Protein AF-A0A3N4RT90-F1 (afdb_monomer)

Solvent-accessible surface area (backbone atoms only — not comparable to full-atom values): 6642 Å² total; per-residue (Å²): 135,82,80,71,82,76,52,71,65,59,58,54,52,51,55,50,53,54,52,56,52,52,51,54,52,37,53,57,36,42,51,50,15,50,51,30,36,51,46,15,53,44,47,58,71,76,40,67,85,79,46,62,69,71,58,42,52,53,49,22,50,50,30,35,52,50,12,52,50,38,37,53,51,31,51,57,49,50,55,53,52,53,53,28,58,77,65,77,46,79,81,76,84,71,63,62,62,57,52,52,51,50,54,54,50,50,53,50,50,54,52,53,50,56,55,57,69,67,74,111

Radius of gyration: 20.94 Å; Cα contacts (8 Å, |Δi|>4): 68; chains: 1; bounding box: 41×28×68 Å

Nearest PDB structures (foldseek):
  7ytj-assembly1_E  TM=8.258E-01  e=3.584E-02  Saccharomyces cerevisiae
  8buy-assembly1_B  TM=6.032E-01  e=8.118E+00  Homo sapiens
  3ok8-assembly1_B  TM=3.460E-01  e=4.883E+00  Mus musculus

pLDDT: mean 72.21, std 9.85, range [40.78, 91.88]

Mean predicted aligned error: 11.01 Å

Foldseek 3Di:
DDPPPPDVVNVVVVLVVVLVVLVVVLVVLLVQLVVLLVVLVCLLPVPPPVDPPVVSPVSSVLSNVLSVVSNVLSVVQSVQQVVCSVVVHDGDDDCSVVVNVVSVVVSVVVVVCVVVVVVD

Sequence (120 aa):
MAAEDEDPADREELDYRFTLANERTFLAWIRTALALLAGAVGLDQLTPDLAPVPVRVVLSVALAVGGAGLGVAAYHRWVRVERAMRAGGPLPATRTMLVLTVCVAVAAAVFSVLIVGRSR

Secondary structure (DSSP, 8-state):
-------HHHHHHHHHHHHHHHHHHHHHHHHHHHHHHHHHHHHHHH-TTSS-HHHHHHHHHHHHHHHHHHHHHHHHHHHHHHHHHHTTPPPPP-THHHHHHHHHHHHHHHHHHHHHHH--

InterPro domains:
  IPR003807 Domain of unknown function DUF202 [PF02656] (17-84)
  IPR052053 Inner Membrane YidH-like [PTHR34187] (15-116)

Structure (mmCIF, N/CA/C/O backbone):
data_AF-A0A3N4RT90-F1
#
_entry.id   AF-A0A3N4RT90-F1
#
loop_
_atom_site.group_PDB
_atom_site.id
_atom_site.type_symbol
_atom_site.label_atom_id
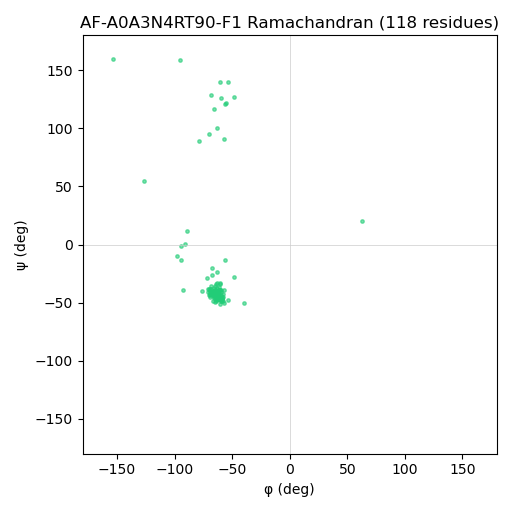_atom_site.label_alt_id
_atom_site.label_comp_id
_atom_site.label_asym_id
_atom_site.label_entity_id
_atom_site.label_seq_id
_atom_site.pdbx_PDB_ins_code
_atom_site.Cartn_x
_atom_site.Cartn_y
_atom_site.Cartn_z
_atom_site.occupancy
_atom_site.B_iso_or_equiv
_atom_site.auth_seq_id
_atom_site.auth_comp_id
_atom_site.auth_asym_id
_atom_site.auth_atom_id
_atom_site.pdbx_PDB_model_num
ATOM 1 N N . MET A 1 1 ? -17.989 -18.715 44.352 1.00 40.78 1 MET A N 1
ATOM 2 C CA . MET A 1 1 ? -17.432 -18.699 42.986 1.00 40.78 1 MET A CA 1
ATOM 3 C C . MET A 1 1 ? -17.347 -17.236 42.611 1.00 40.78 1 MET A C 1
ATOM 5 O O . MET A 1 1 ? -18.386 -16.627 42.405 1.00 40.78 1 MET A O 1
ATOM 9 N N . ALA A 1 2 ? -16.162 -16.656 42.795 1.00 46.66 2 ALA A N 1
ATOM 10 C CA . ALA A 1 2 ? -15.936 -15.217 42.776 1.00 46.66 2 ALA A CA 1
ATOM 11 C C . ALA A 1 2 ? -16.206 -14.665 41.373 1.00 46.66 2 ALA A C 1
ATOM 13 O O . ALA A 1 2 ?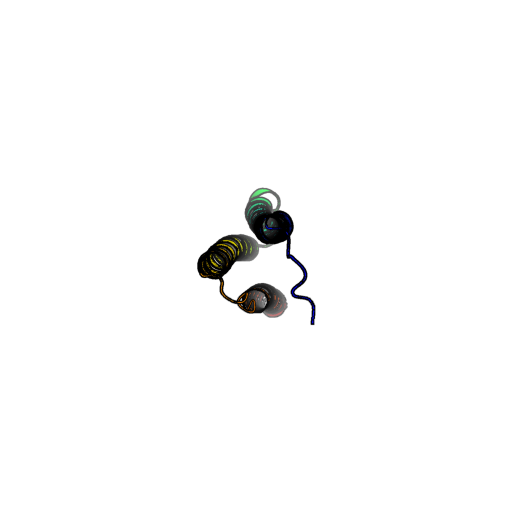 -15.532 -15.050 40.423 1.00 46.66 2 ALA A O 1
ATOM 14 N N . ALA A 1 3 ? -17.205 -13.793 41.253 1.00 56.12 3 ALA A N 1
ATOM 15 C CA . ALA A 1 3 ? -17.129 -12.730 40.270 1.00 56.12 3 ALA A CA 1
ATOM 16 C C . ALA A 1 3 ? -16.048 -11.794 40.817 1.00 56.12 3 ALA A C 1
ATOM 18 O O . ALA A 1 3 ? -16.310 -11.048 41.757 1.00 56.12 3 ALA A O 1
ATOM 19 N N . GLU A 1 4 ? -14.807 -11.973 40.364 1.00 57.81 4 GLU A N 1
ATOM 20 C CA . GLU A 1 4 ? -13.781 -10.952 40.550 1.00 57.81 4 GLU A CA 1
ATOM 21 C C . GLU A 1 4 ? -14.342 -9.661 39.952 1.00 57.81 4 GLU A C 1
ATOM 23 O O . GLU A 1 4 ? -14.782 -9.642 38.800 1.00 57.81 4 GLU A O 1
ATOM 28 N N . ASP A 1 5 ? -14.420 -8.626 40.785 1.00 56.72 5 ASP A N 1
ATOM 29 C CA . ASP A 1 5 ? -14.708 -7.260 40.379 1.00 56.72 5 ASP A CA 1
ATOM 30 C C . ASP A 1 5 ? -13.647 -6.847 39.346 1.00 56.72 5 ASP A C 1
ATOM 32 O O . ASP A 1 5 ? -12.571 -6.380 39.711 1.00 56.72 5 ASP A O 1
ATOM 36 N N . GLU A 1 6 ? -13.911 -7.067 38.053 1.00 58.31 6 GLU A N 1
ATOM 37 C CA . GLU A 1 6 ? -13.153 -6.423 36.980 1.00 58.31 6 GLU A CA 1
ATOM 38 C C . GLU A 1 6 ? -13.388 -4.915 37.111 1.00 58.31 6 GLU A C 1
ATOM 40 O O . GLU A 1 6 ? -14.450 -4.400 36.720 1.00 58.31 6 GLU A O 1
ATOM 45 N N . ASP A 1 7 ? -12.405 -4.228 37.701 1.00 64.44 7 ASP A N 1
ATOM 46 C CA . ASP A 1 7 ? -12.374 -2.779 37.847 1.00 64.44 7 ASP A CA 1
ATOM 47 C C . ASP A 1 7 ? -12.695 -2.158 36.474 1.00 64.44 7 ASP A C 1
ATOM 49 O O . ASP A 1 7 ? -12.090 -2.546 35.466 1.00 64.44 7 ASP A O 1
ATOM 53 N N . PRO A 1 8 ? -13.677 -1.244 36.357 1.00 62.56 8 PRO A N 1
ATOM 54 C CA . PRO A 1 8 ? -13.930 -0.534 35.104 1.00 62.56 8 PRO A CA 1
ATOM 55 C C . PRO A 1 8 ? -12.655 0.053 34.470 1.00 62.56 8 PRO A C 1
ATOM 57 O O . PRO A 1 8 ? -12.588 0.113 33.241 1.00 62.56 8 PRO A O 1
ATOM 60 N N . ALA A 1 9 ? -11.637 0.393 35.274 1.00 64.12 9 ALA A N 1
ATOM 61 C CA . ALA A 1 9 ? -10.327 0.828 34.794 1.00 64.12 9 ALA A CA 1
ATOM 62 C C . ALA A 1 9 ? -9.599 -0.232 33.939 1.00 64.12 9 ALA A C 1
ATOM 64 O O . ALA A 1 9 ? -9.035 0.118 32.904 1.00 64.12 9 ALA A O 1
ATOM 65 N N . ASP A 1 10 ? -9.673 -1.520 34.292 1.00 63.78 10 ASP A N 1
ATOM 66 C CA . ASP A 1 10 ? -9.005 -2.604 33.554 1.00 63.78 10 ASP A CA 1
ATOM 67 C C . ASP A 1 10 ? -9.640 -2.821 32.172 1.00 63.78 10 ASP A C 1
ATOM 69 O O . ASP A 1 10 ? -8.949 -3.093 31.185 1.00 63.78 10 ASP A O 1
ATOM 73 N N . ARG A 1 11 ? -10.966 -2.656 32.066 1.00 61.59 11 ARG A N 1
ATOM 74 C CA . ARG A 1 11 ? -11.686 -2.734 30.782 1.00 61.59 11 ARG A CA 1
ATOM 75 C C . ARG A 1 11 ? -11.358 -1.551 29.867 1.00 61.59 11 ARG A C 1
ATOM 77 O O . ARG A 1 11 ? -11.110 -1.764 28.680 1.00 61.59 11 ARG A O 1
ATOM 84 N N . GLU A 1 12 ? -11.292 -0.333 30.407 1.00 63.09 12 GLU A N 1
ATOM 85 C CA . GLU A 1 12 ? -10.878 0.863 29.654 1.00 63.09 12 GLU A CA 1
ATOM 86 C C . GLU A 1 12 ? -9.397 0.806 29.229 1.00 63.09 12 GLU A C 1
ATOM 88 O O . GLU A 1 12 ? -9.058 1.149 28.091 1.00 63.09 12 GLU A O 1
ATOM 93 N N . GLU A 1 13 ? -8.508 0.312 30.096 1.00 62.69 13 GLU A N 1
ATOM 94 C CA . GLU A 1 13 ? -7.079 0.147 29.803 1.00 62.69 13 GLU A CA 1
ATOM 95 C C . GLU A 1 13 ? -6.832 -0.910 28.709 1.00 62.69 13 GLU A C 1
ATOM 97 O O . GLU A 1 13 ? -6.012 -0.712 27.798 1.00 62.69 13 GLU A O 1
ATOM 102 N N . LEU A 1 14 ? -7.585 -2.016 28.736 1.00 61.97 14 LEU A N 1
ATOM 103 C CA . LEU A 1 14 ? -7.534 -3.049 27.703 1.00 61.97 14 LEU A CA 1
ATOM 104 C C . LEU A 1 14 ? -7.977 -2.516 26.330 1.00 61.97 14 LEU A C 1
ATOM 106 O O . LEU A 1 14 ? -7.250 -2.725 25.350 1.00 61.97 14 LEU A O 1
ATOM 110 N N . ASP A 1 15 ? -9.098 -1.794 26.245 1.00 69.38 15 ASP A N 1
ATOM 111 C CA . ASP A 1 15 ? -9.615 -1.221 24.990 1.00 69.38 15 ASP A CA 1
ATOM 112 C C . ASP A 1 15 ? -8.661 -0.180 24.375 1.00 69.38 15 ASP A C 1
ATOM 114 O O . ASP A 1 15 ? -8.440 -0.153 23.151 1.00 69.38 15 ASP A O 1
ATOM 118 N N . TYR A 1 16 ? -7.998 0.623 25.214 1.00 72.38 16 TYR A N 1
ATOM 119 C CA . TYR A 1 16 ? -7.004 1.593 24.759 1.00 72.38 16 TYR A CA 1
ATOM 120 C C . TYR A 1 16 ? -5.762 0.919 24.154 1.00 72.38 16 TYR A C 1
ATOM 122 O O . TYR A 1 16 ? -5.291 1.309 23.077 1.00 72.38 16 TYR A O 1
ATOM 130 N N . ARG A 1 17 ? -5.240 -0.149 24.777 1.00 78.44 17 ARG A N 1
ATOM 131 C CA . ARG A 1 17 ? -4.054 -0.853 24.250 1.00 78.44 17 ARG A CA 1
ATOM 132 C C . ARG A 1 17 ? -4.332 -1.510 22.894 1.00 78.44 17 ARG A C 1
ATOM 134 O O . ARG A 1 17 ? -3.429 -1.560 22.051 1.00 78.44 17 ARG A O 1
ATOM 141 N N . PHE A 1 18 ? -5.545 -2.028 22.677 1.00 70.88 18 PHE A N 1
ATOM 142 C CA . PHE A 1 18 ? -5.927 -2.659 21.409 1.00 70.88 18 PHE A CA 1
ATOM 143 C C . PHE A 1 18 ? -6.031 -1.629 20.283 1.00 70.88 18 PHE A C 1
ATOM 145 O O . PHE A 1 18 ? -5.517 -1.867 19.184 1.00 70.88 18 PHE A O 1
ATOM 152 N N . THR A 1 19 ? -6.578 -0.452 20.582 1.00 75.19 19 THR A N 1
ATOM 153 C CA . THR A 1 19 ? -6.595 0.689 19.660 1.00 75.19 19 THR A CA 1
ATOM 154 C C . THR A 1 19 ? -5.172 1.123 19.292 1.00 75.19 19 THR A C 1
ATOM 156 O O . THR A 1 19 ? -4.812 1.128 18.110 1.00 75.19 19 THR A O 1
ATOM 159 N N . LEU A 1 20 ? -4.305 1.342 20.288 1.00 79.12 20 LEU A N 1
ATOM 160 C CA . LEU A 1 20 ? -2.903 1.729 20.080 1.00 79.12 20 LEU A CA 1
ATOM 161 C C . LEU A 1 20 ? -2.107 0.672 19.286 1.00 79.12 20 LEU A C 1
ATOM 163 O O . LEU A 1 20 ? -1.199 0.988 18.510 1.00 79.12 20 LEU A O 1
ATOM 167 N N . ALA A 1 21 ? -2.415 -0.614 19.469 1.00 82.12 21 ALA A N 1
ATOM 168 C CA . ALA A 1 21 ? -1.806 -1.698 18.700 1.00 82.12 21 ALA A CA 1
ATOM 169 C C . ALA A 1 21 ? -2.246 -1.691 17.224 1.00 82.12 21 ALA A C 1
ATOM 171 O O . ALA A 1 21 ? -1.427 -1.937 16.324 1.00 82.12 21 ALA A O 1
ATOM 172 N N . ASN A 1 22 ? -3.518 -1.386 16.952 1.00 77.38 22 ASN A N 1
ATOM 173 C CA . ASN A 1 22 ? -4.030 -1.280 15.590 1.00 77.38 22 ASN A CA 1
ATOM 174 C C . ASN A 1 22 ? -3.409 -0.087 14.849 1.00 77.38 22 ASN A C 1
ATOM 176 O O . ASN A 1 22 ? -2.940 -0.258 13.721 1.00 77.38 22 ASN A O 1
ATOM 180 N N . GLU A 1 23 ? -3.319 1.074 15.500 1.00 81.62 23 GLU A N 1
ATOM 181 C CA . GLU A 1 23 ? -2.663 2.267 14.954 1.00 81.62 23 GLU A CA 1
ATOM 182 C C . GLU A 1 23 ? -1.197 2.004 14.603 1.00 81.62 23 GLU A C 1
ATOM 184 O O . GLU A 1 23 ? -0.781 2.262 13.475 1.00 81.62 23 GLU A O 1
ATOM 189 N N . ARG A 1 24 ? -0.416 1.395 15.508 1.00 87.88 24 ARG A N 1
ATOM 190 C CA . ARG A 1 24 ? 0.990 1.038 15.230 1.00 87.88 24 ARG A CA 1
ATOM 191 C C . ARG A 1 24 ? 1.136 0.144 14.008 1.00 87.88 24 ARG A C 1
ATOM 193 O O . ARG A 1 24 ? 2.062 0.316 13.215 1.00 87.88 24 ARG A O 1
ATOM 200 N N . THR A 1 25 ? 0.224 -0.804 13.836 1.00 83.69 25 THR A N 1
ATOM 201 C CA . THR A 1 25 ? 0.273 -1.684 12.670 1.00 83.69 25 THR A CA 1
ATOM 202 C C . THR A 1 25 ? -0.109 -0.935 11.393 1.00 83.69 25 THR A C 1
ATOM 204 O O . THR A 1 25 ? 0.547 -1.109 10.370 1.00 83.69 25 THR A O 1
ATOM 207 N N . PHE A 1 26 ? -1.121 -0.066 11.448 1.00 78.38 26 PHE A N 1
ATOM 208 C CA . PHE A 1 26 ? -1.492 0.803 10.333 1.00 78.38 26 PHE A CA 1
ATOM 209 C C . PHE A 1 26 ? -0.331 1.716 9.915 1.00 78.38 26 PHE A C 1
ATOM 211 O O . PHE A 1 26 ? 0.027 1.756 8.739 1.00 78.38 26 PHE A O 1
ATOM 218 N N . LEU A 1 27 ? 0.325 2.366 10.878 1.00 83.06 27 LEU A N 1
ATOM 219 C CA . LEU A 1 27 ? 1.489 3.219 10.641 1.00 83.06 27 LEU A CA 1
ATOM 220 C C . LEU A 1 27 ? 2.665 2.431 10.055 1.00 83.06 27 LEU A C 1
ATOM 222 O O . LEU A 1 27 ? 3.322 2.896 9.123 1.00 83.06 27 LEU A O 1
ATOM 226 N N . ALA A 1 28 ? 2.913 1.209 10.535 1.00 88.38 28 ALA A N 1
ATOM 227 C CA . ALA A 1 28 ? 3.940 0.341 9.962 1.00 88.38 28 ALA A CA 1
ATOM 228 C C . ALA A 1 28 ? 3.654 -0.008 8.488 1.00 88.38 28 ALA A C 1
ATOM 230 O O . ALA A 1 28 ? 4.582 -0.084 7.678 1.00 88.38 28 ALA A O 1
ATOM 231 N N . TRP A 1 29 ? 2.383 -0.193 8.134 1.00 80.38 29 TRP A N 1
ATOM 232 C CA . TRP A 1 29 ? 1.953 -0.510 6.774 1.00 80.38 29 TRP A CA 1
ATOM 233 C C . TRP A 1 29 ? 1.980 0.712 5.853 1.00 80.38 29 TRP A C 1
ATOM 235 O O . TRP A 1 29 ? 2.454 0.617 4.725 1.00 80.38 29 TRP A O 1
ATOM 245 N N . ILE A 1 30 ? 1.570 1.888 6.334 1.00 79.19 30 ILE A N 1
ATOM 246 C CA . ILE A 1 30 ? 1.726 3.133 5.572 1.00 79.19 30 ILE A CA 1
ATOM 247 C C . ILE A 1 30 ? 3.200 3.440 5.323 1.00 79.19 30 ILE A C 1
ATOM 249 O O . ILE A 1 30 ? 3.571 3.800 4.212 1.00 79.19 30 ILE A O 1
ATOM 253 N N . ARG A 1 31 ? 4.070 3.239 6.313 1.00 91.88 31 ARG A N 1
ATOM 254 C CA . ARG A 1 31 ? 5.513 3.442 6.140 1.00 91.88 31 ARG A CA 1
ATOM 255 C C . ARG A 1 31 ? 6.085 2.581 5.014 1.00 91.88 31 ARG A C 1
ATOM 257 O O . ARG A 1 31 ? 6.893 3.064 4.230 1.00 91.88 31 ARG A O 1
ATOM 264 N N . THR A 1 32 ? 5.675 1.319 4.925 1.00 87.00 32 THR A N 1
ATOM 265 C CA . THR A 1 32 ? 6.135 0.429 3.848 1.00 87.00 32 THR A CA 1
ATOM 266 C C . THR A 1 32 ? 5.540 0.824 2.496 1.00 87.00 32 THR A C 1
ATOM 268 O O . THR A 1 32 ? 6.269 0.843 1.510 1.00 87.00 32 THR A O 1
ATOM 271 N N . ALA A 1 33 ? 4.273 1.250 2.445 1.00 79.56 33 ALA A N 1
ATOM 272 C CA . ALA A 1 33 ? 3.668 1.818 1.237 1.00 79.56 33 ALA A CA 1
ATOM 273 C C . ALA A 1 33 ? 4.425 3.060 0.731 1.00 79.56 33 ALA A C 1
ATOM 275 O O . ALA A 1 33 ? 4.748 3.154 -0.453 1.00 79.56 33 ALA A O 1
ATOM 276 N N . LEU A 1 34 ? 4.763 3.984 1.636 1.00 86.06 34 LEU A N 1
ATOM 277 C CA . LEU A 1 34 ? 5.527 5.193 1.328 1.00 86.06 34 LEU A CA 1
ATOM 278 C C . LEU A 1 34 ? 6.952 4.869 0.874 1.00 86.06 34 LEU A C 1
ATOM 280 O O . LEU A 1 34 ? 7.436 5.485 -0.069 1.00 86.06 34 LEU A O 1
ATOM 284 N N . ALA A 1 35 ? 7.606 3.882 1.491 1.00 90.06 35 ALA A N 1
ATOM 285 C CA . ALA A 1 35 ? 8.927 3.431 1.061 1.00 90.06 35 ALA A CA 1
ATOM 286 C C . ALA A 1 35 ? 8.902 2.852 -0.364 1.00 90.06 35 ALA A C 1
ATOM 288 O O . ALA A 1 35 ? 9.793 3.149 -1.156 1.00 90.06 35 ALA A O 1
ATOM 289 N N . LEU A 1 36 ? 7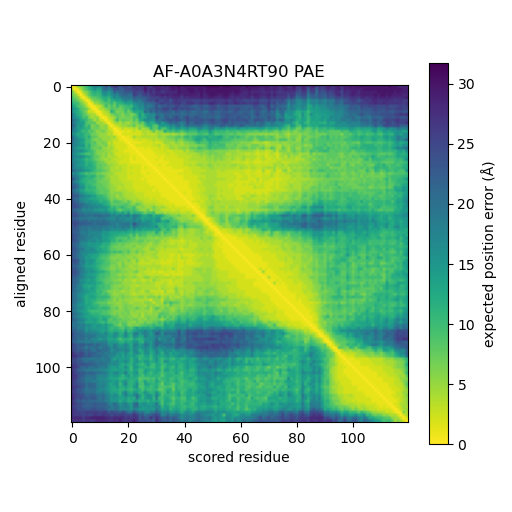.866 2.081 -0.720 1.00 84.88 36 LEU A N 1
ATOM 290 C CA . LEU A 1 36 ? 7.686 1.564 -2.082 1.00 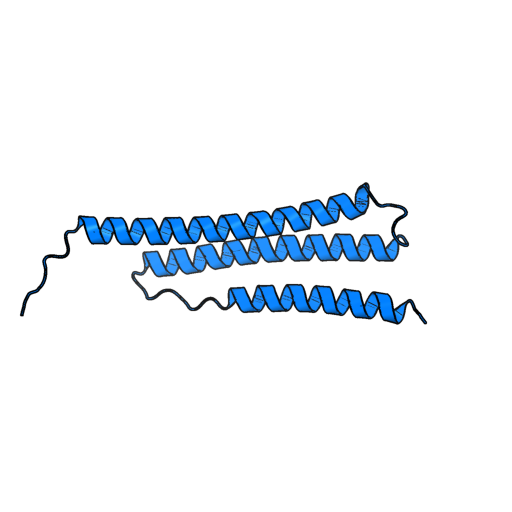84.88 36 LEU A CA 1
ATOM 291 C C . LEU A 1 36 ? 7.445 2.690 -3.095 1.00 84.88 36 LEU A C 1
ATOM 293 O O . LEU A 1 36 ? 8.052 2.685 -4.163 1.00 84.88 36 LEU A O 1
ATOM 297 N N . LEU A 1 37 ? 6.614 3.679 -2.750 1.00 81.00 37 LEU A N 1
ATOM 298 C CA . LEU A 1 37 ? 6.368 4.855 -3.592 1.00 81.00 37 LEU A CA 1
ATOM 299 C C . LEU A 1 37 ? 7.637 5.697 -3.782 1.00 81.00 37 LEU A C 1
ATOM 301 O O . LEU A 1 37 ? 7.961 6.079 -4.903 1.00 81.00 37 LEU A O 1
ATOM 305 N N . ALA A 1 38 ? 8.388 5.942 -2.708 1.00 85.81 38 ALA A N 1
ATOM 306 C CA . ALA A 1 38 ? 9.673 6.629 -2.782 1.00 85.81 38 ALA A CA 1
ATOM 307 C C . ALA A 1 38 ? 10.679 5.842 -3.635 1.00 85.81 38 ALA A C 1
ATOM 309 O O . ALA A 1 38 ? 11.398 6.438 -4.431 1.00 85.81 38 ALA A O 1
ATOM 310 N N . GLY A 1 39 ? 10.685 4.510 -3.527 1.00 85.94 39 GLY A N 1
ATOM 311 C CA . GLY A 1 39 ? 11.484 3.625 -4.370 1.00 85.94 39 GLY A CA 1
ATOM 312 C C . GLY A 1 39 ? 11.103 3.702 -5.850 1.00 85.94 39 GLY A C 1
ATOM 313 O O . GLY A 1 39 ? 11.992 3.773 -6.689 1.00 85.94 39 GLY A O 1
ATOM 314 N N . ALA A 1 40 ? 9.809 3.761 -6.179 1.00 81.00 40 ALA A N 1
ATOM 315 C CA . ALA A 1 40 ? 9.332 3.942 -7.552 1.00 81.00 40 ALA A CA 1
ATOM 316 C C . ALA A 1 40 ? 9.847 5.248 -8.173 1.00 81.00 40 ALA A C 1
ATOM 318 O O . ALA A 1 40 ? 10.388 5.253 -9.278 1.00 81.00 40 ALA A O 1
ATOM 319 N N . VAL A 1 41 ? 9.703 6.354 -7.437 1.00 82.69 41 VAL A N 1
ATOM 320 C CA . VAL A 1 41 ? 10.160 7.680 -7.874 1.00 82.69 41 VAL A CA 1
ATOM 321 C C . VAL A 1 41 ? 11.684 7.726 -7.955 1.00 82.69 41 VAL A C 1
ATOM 323 O O . VAL A 1 41 ? 12.237 8.247 -8.921 1.00 82.69 41 VAL A O 1
ATOM 326 N N . GLY A 1 42 ? 12.368 7.162 -6.960 1.00 84.88 42 GLY A N 1
ATOM 327 C CA . GLY A 1 42 ? 13.823 7.113 -6.912 1.00 84.88 42 GLY A CA 1
ATOM 328 C C . GLY A 1 42 ? 14.406 6.299 -8.061 1.00 84.88 42 GLY A C 1
ATOM 329 O O . GLY A 1 42 ? 15.362 6.732 -8.691 1.00 84.88 42 GLY A O 1
ATOM 330 N N . LEU A 1 43 ? 13.794 5.166 -8.396 1.00 81.62 43 LEU A N 1
ATOM 331 C CA . LEU A 1 43 ? 14.220 4.344 -9.518 1.00 81.62 43 LEU A CA 1
ATOM 332 C C . LEU A 1 43 ? 14.042 5.068 -10.862 1.00 81.62 43 LEU A C 1
ATOM 334 O O . LEU A 1 43 ? 14.913 4.988 -11.730 1.00 81.62 43 LEU A O 1
ATOM 338 N N . ASP A 1 44 ? 12.929 5.779 -11.039 1.00 77.62 44 ASP A N 1
ATOM 339 C CA . ASP A 1 44 ? 12.682 6.526 -12.271 1.00 77.62 44 ASP A CA 1
ATOM 340 C C . ASP A 1 44 ? 13.657 7.702 -12.445 1.00 77.62 44 ASP A C 1
ATOM 342 O O . ASP A 1 44 ? 14.173 7.908 -13.544 1.00 77.62 44 ASP A O 1
ATOM 346 N N . GLN A 1 45 ? 13.954 8.428 -11.358 1.00 80.00 45 GLN A N 1
ATOM 347 C CA . GLN A 1 45 ? 14.739 9.666 -11.409 1.00 80.00 45 GLN A CA 1
ATOM 348 C C . GLN A 1 45 ? 16.249 9.492 -11.187 1.00 80.00 45 GLN A C 1
ATOM 350 O O . GLN A 1 45 ? 17.034 10.179 -11.834 1.00 80.00 45 GLN A O 1
ATOM 355 N N . LEU A 1 46 ? 16.684 8.614 -10.275 1.00 80.56 46 LEU A N 1
ATOM 356 C CA . LEU A 1 46 ? 18.099 8.495 -9.880 1.00 80.56 46 LEU A CA 1
ATOM 357 C C . LEU A 1 46 ? 18.857 7.410 -10.655 1.00 80.56 46 LEU A C 1
ATOM 359 O O . LEU A 1 46 ? 20.084 7.379 -10.605 1.00 80.56 46 LEU A O 1
ATOM 363 N N . THR A 1 47 ? 18.161 6.520 -11.367 1.00 78.56 47 THR A N 1
ATOM 364 C CA . THR A 1 47 ? 18.790 5.380 -12.058 1.00 78.56 47 THR A CA 1
ATOM 365 C C . THR A 1 47 ? 18.435 5.282 -13.549 1.00 78.56 47 THR A C 1
ATOM 367 O O . THR A 1 47 ? 17.975 4.231 -14.005 1.00 78.56 47 THR A O 1
ATOM 370 N N . PRO A 1 48 ? 18.656 6.345 -14.350 1.00 70.38 48 PRO A N 1
ATOM 371 C CA . PRO A 1 48 ? 18.321 6.336 -15.771 1.00 70.38 48 PRO A CA 1
ATOM 372 C C . PRO A 1 48 ? 19.122 5.302 -16.581 1.00 70.38 48 PRO A C 1
ATOM 374 O O . PRO A 1 48 ? 18.547 4.692 -17.482 1.00 70.38 48 PRO A O 1
ATOM 377 N N . ASP A 1 49 ? 20.379 5.038 -16.209 1.00 76.69 49 ASP A N 1
ATOM 378 C CA . ASP A 1 49 ? 21.293 4.132 -16.930 1.00 76.69 49 ASP A CA 1
ATOM 379 C C . ASP A 1 49 ? 21.314 2.690 -16.388 1.00 76.69 49 ASP A C 1
ATOM 381 O O . ASP A 1 49 ? 22.013 1.827 -16.915 1.00 76.69 49 ASP A O 1
ATOM 385 N N . LEU A 1 50 ? 20.552 2.403 -15.327 1.00 69.69 50 LEU A N 1
ATOM 386 C CA . LEU A 1 50 ? 20.575 1.099 -14.651 1.00 69.69 50 LEU A CA 1
ATOM 387 C C . LEU A 1 50 ? 19.910 -0.011 -15.483 1.00 69.69 50 LEU A C 1
ATOM 389 O O . LEU A 1 50 ? 20.251 -1.186 -15.355 1.00 69.69 50 LEU A O 1
ATOM 393 N N . ALA A 1 51 ? 18.936 0.350 -16.320 1.00 71.06 51 ALA A N 1
ATOM 394 C CA . ALA A 1 51 ? 18.188 -0.581 -17.152 1.00 71.06 51 ALA A CA 1
ATOM 395 C C . ALA A 1 51 ? 17.642 0.116 -18.411 1.00 71.06 51 ALA A C 1
ATOM 397 O O . ALA A 1 51 ? 17.460 1.335 -18.411 1.00 71.06 51 ALA A O 1
ATOM 398 N N . PRO A 1 52 ? 17.299 -0.644 -19.471 1.00 78.81 52 PRO A N 1
ATOM 399 C CA . PRO A 1 52 ? 16.591 -0.100 -20.623 1.00 78.81 52 PRO A CA 1
ATOM 400 C C . PRO A 1 52 ? 15.307 0.615 -20.192 1.00 78.81 52 PRO A C 1
ATOM 402 O O . PRO A 1 52 ? 14.564 0.098 -19.355 1.00 78.81 52 PRO A O 1
ATOM 405 N N . VAL A 1 53 ? 15.010 1.756 -20.821 1.00 77.88 53 VAL A N 1
ATOM 406 C CA . VAL A 1 53 ? 13.829 2.600 -20.551 1.00 77.88 53 VAL A CA 1
ATOM 407 C C . VAL A 1 53 ? 12.537 1.805 -20.278 1.00 77.88 53 VAL A C 1
ATOM 409 O O . VAL A 1 53 ? 11.923 2.051 -19.239 1.00 77.88 53 VAL A O 1
ATOM 412 N N . PRO A 1 54 ? 12.120 0.820 -21.104 1.00 75.75 54 PRO A N 1
ATOM 413 C CA . PRO A 1 54 ? 10.884 0.079 -20.840 1.00 75.75 54 PRO A CA 1
ATOM 414 C C . PRO A 1 54 ? 10.921 -0.737 -19.539 1.00 75.75 54 PRO A C 1
ATOM 416 O O . PRO A 1 54 ? 9.907 -0.838 -18.855 1.00 75.75 54 PRO A O 1
ATOM 419 N N . VAL A 1 55 ? 12.078 -1.284 -19.155 1.00 74.88 55 VAL A N 1
ATOM 420 C CA . VAL A 1 55 ? 12.233 -2.063 -17.914 1.00 74.88 55 VAL A CA 1
ATOM 421 C C . VAL A 1 55 ? 12.101 -1.155 -16.696 1.00 74.88 55 VAL A C 1
ATOM 423 O O . VAL A 1 55 ? 11.406 -1.499 -15.741 1.00 74.88 55 VAL A O 1
ATOM 426 N N . ARG A 1 56 ? 12.727 0.025 -16.745 1.00 78.81 56 ARG A N 1
ATOM 427 C CA . ARG A 1 56 ? 12.675 1.006 -15.657 1.00 78.81 56 ARG A CA 1
ATOM 428 C C . ARG A 1 56 ? 11.253 1.519 -15.440 1.00 78.81 56 ARG A C 1
ATOM 430 O O . ARG A 1 56 ? 10.773 1.496 -14.315 1.00 78.81 56 ARG A O 1
ATOM 437 N N . VAL A 1 57 ? 10.554 1.876 -16.521 1.00 78.25 57 VAL A N 1
ATOM 438 C CA . VAL A 1 57 ? 9.155 2.330 -16.464 1.00 78.25 57 VAL A CA 1
ATOM 439 C C . VAL A 1 57 ? 8.252 1.255 -15.860 1.00 78.25 57 VAL A C 1
ATOM 441 O O . VAL A 1 57 ? 7.493 1.545 -14.938 1.00 78.25 57 VAL A O 1
ATOM 444 N N . VAL A 1 58 ? 8.355 0.005 -16.324 1.00 77.56 58 VAL A N 1
ATOM 445 C CA . VAL A 1 58 ? 7.559 -1.103 -15.770 1.00 77.56 58 VAL A CA 1
ATOM 446 C C . VAL A 1 58 ? 7.841 -1.292 -14.280 1.00 77.56 58 VAL A C 1
ATOM 448 O O . VAL A 1 58 ? 6.907 -1.491 -13.504 1.00 77.56 58 VAL A O 1
ATOM 451 N N . LEU A 1 59 ? 9.103 -1.191 -13.860 1.00 76.25 59 LEU A N 1
ATOM 452 C CA . LEU A 1 59 ? 9.485 -1.379 -12.466 1.00 76.25 59 LEU A CA 1
ATOM 453 C C . LEU A 1 59 ? 8.995 -0.240 -11.561 1.00 76.25 59 LEU A C 1
ATOM 455 O O . LEU A 1 59 ? 8.440 -0.508 -10.494 1.00 76.25 59 LEU A O 1
ATOM 459 N N . SER A 1 60 ? 9.118 1.013 -12.001 1.00 79.88 60 SER A N 1
ATOM 460 C CA . SER A 1 60 ? 8.579 2.170 -11.282 1.00 79.88 60 SER A CA 1
ATOM 461 C C . SER A 1 60 ? 7.058 2.083 -11.154 1.00 79.88 60 SER A C 1
ATOM 463 O O . SER A 1 60 ? 6.516 2.282 -10.068 1.00 79.88 60 SER A O 1
ATOM 465 N N . VAL A 1 61 ? 6.355 1.698 -12.223 1.00 79.50 61 VAL A N 1
ATOM 466 C CA . VAL A 1 61 ? 4.899 1.498 -12.186 1.00 79.50 61 VAL A CA 1
ATOM 467 C C . VAL A 1 61 ? 4.522 0.358 -11.237 1.00 79.50 61 VAL A C 1
ATOM 469 O O . VAL A 1 61 ? 3.609 0.520 -10.430 1.00 79.50 61 VAL A O 1
ATOM 472 N N . ALA A 1 62 ? 5.233 -0.771 -11.269 1.00 80.38 62 ALA A N 1
ATOM 473 C CA . ALA A 1 62 ? 4.969 -1.898 -10.376 1.00 80.38 62 ALA A CA 1
ATOM 474 C C . ALA A 1 62 ? 5.151 -1.520 -8.896 1.00 80.38 62 ALA A C 1
ATOM 476 O O . ALA A 1 62 ? 4.288 -1.829 -8.071 1.00 80.38 62 ALA A O 1
ATOM 477 N N . LEU A 1 63 ? 6.232 -0.808 -8.562 1.00 79.12 63 LEU A N 1
ATOM 478 C CA . LEU A 1 63 ? 6.481 -0.302 -7.210 1.00 79.12 63 LEU A CA 1
ATOM 479 C C . LEU A 1 63 ? 5.411 0.709 -6.775 1.00 79.12 63 LEU A C 1
ATOM 481 O O . LEU A 1 63 ? 4.922 0.634 -5.647 1.00 79.12 63 LEU A O 1
ATOM 485 N N . ALA A 1 64 ? 4.996 1.607 -7.672 1.00 76.31 64 ALA A N 1
ATOM 486 C CA . ALA A 1 64 ? 3.965 2.598 -7.385 1.00 76.31 64 ALA A CA 1
ATOM 487 C C . ALA A 1 64 ? 2.594 1.952 -7.133 1.00 76.31 64 ALA A C 1
ATOM 489 O O . ALA A 1 64 ? 1.935 2.264 -6.140 1.00 76.31 64 ALA A O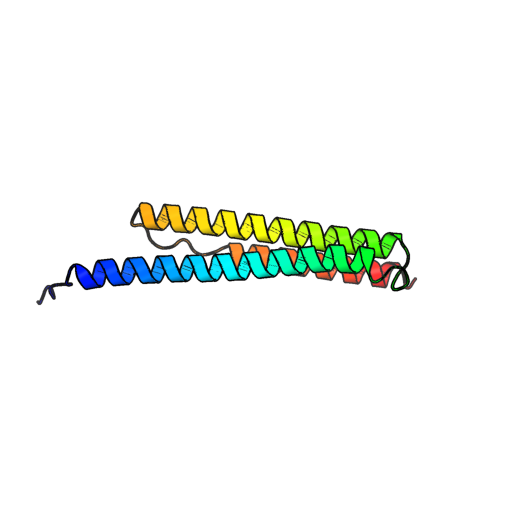 1
ATOM 490 N N . VAL A 1 65 ? 2.185 1.004 -7.982 1.00 78.50 65 VAL A N 1
ATOM 491 C CA . VAL A 1 65 ? 0.928 0.254 -7.822 1.00 78.50 65 VAL A CA 1
ATOM 492 C C . VAL A 1 65 ? 0.966 -0.606 -6.557 1.00 78.50 65 VAL A C 1
ATOM 494 O O . VAL A 1 65 ? -0.015 -0.641 -5.816 1.00 78.50 65 VAL A O 1
ATOM 497 N N . GLY A 1 66 ? 2.099 -1.251 -6.263 1.00 78.75 66 GLY A N 1
ATOM 498 C CA . GLY A 1 66 ? 2.294 -2.022 -5.034 1.00 78.75 66 GLY A CA 1
ATOM 499 C C . GLY A 1 66 ? 2.192 -1.158 -3.774 1.00 78.75 66 GLY A C 1
ATOM 500 O O . GLY A 1 66 ? 1.477 -1.519 -2.840 1.00 78.75 66 GLY A O 1
ATOM 501 N N . GLY A 1 67 ? 2.841 0.010 -3.764 1.00 77.31 67 GLY A N 1
ATOM 502 C CA . GLY A 1 67 ? 2.750 0.979 -2.670 1.00 77.31 67 GLY A CA 1
ATOM 503 C C . GLY A 1 67 ? 1.332 1.524 -2.482 1.00 77.31 67 GLY A C 1
ATOM 504 O O . GLY A 1 67 ? 0.815 1.524 -1.365 1.00 77.31 67 GLY A O 1
ATOM 505 N N . ALA A 1 68 ? 0.657 1.904 -3.569 1.00 75.25 68 ALA A N 1
ATOM 506 C CA . ALA A 1 68 ? -0.733 2.355 -3.528 1.00 75.25 68 ALA A CA 1
ATOM 507 C C . ALA A 1 68 ? -1.676 1.257 -3.004 1.00 75.25 68 ALA A C 1
ATOM 509 O O . ALA A 1 68 ? -2.470 1.500 -2.094 1.00 75.25 68 ALA A O 1
ATOM 510 N N . GLY A 1 69 ? -1.547 0.029 -3.515 1.00 76.62 69 GLY A N 1
ATOM 511 C CA . GLY A 1 69 ? -2.324 -1.125 -3.063 1.00 76.62 69 GLY A CA 1
ATOM 512 C C . GLY A 1 69 ? -2.095 -1.443 -1.585 1.00 76.62 69 GLY A C 1
ATOM 513 O O . GLY A 1 69 ? -3.050 -1.722 -0.858 1.00 76.62 69 GLY A O 1
ATOM 514 N N . LEU A 1 70 ? -0.853 -1.325 -1.109 1.00 79.12 70 LEU A N 1
ATOM 515 C CA . LEU A 1 70 ? -0.513 -1.501 0.300 1.00 79.12 70 LEU A CA 1
ATOM 516 C C . LEU A 1 70 ? -1.159 -0.433 1.191 1.00 79.12 70 LEU A C 1
ATOM 518 O O . LEU A 1 70 ? -1.722 -0.769 2.235 1.00 79.12 70 LEU A O 1
ATOM 522 N N . GLY A 1 71 ? -1.150 0.831 0.761 1.00 72.06 71 GLY A N 1
ATOM 523 C CA . GLY A 1 71 ? -1.841 1.920 1.457 1.00 72.06 71 GLY A CA 1
ATOM 524 C C . GLY A 1 71 ? -3.353 1.686 1.551 1.00 72.06 71 GLY A C 1
ATOM 525 O O . GLY A 1 71 ? -3.938 1.785 2.632 1.00 72.06 71 GLY A O 1
ATOM 526 N N . VAL A 1 72 ? -3.981 1.278 0.444 1.00 74.94 72 VAL A N 1
ATOM 527 C CA . VAL A 1 72 ? -5.413 0.936 0.400 1.00 74.94 72 VAL A CA 1
ATOM 528 C C . VAL A 1 72 ? -5.727 -0.255 1.313 1.00 74.94 72 VAL A C 1
ATOM 530 O O . VAL A 1 72 ? -6.699 -0.223 2.072 1.00 74.94 72 VAL A O 1
ATOM 533 N N . ALA A 1 73 ? -4.888 -1.294 1.308 1.00 77.62 73 ALA A N 1
ATOM 534 C CA . ALA A 1 73 ? -5.048 -2.459 2.173 1.00 77.62 73 ALA A CA 1
ATOM 535 C C . ALA A 1 73 ? -4.904 -2.106 3.663 1.00 77.62 73 ALA A C 1
ATOM 537 O O . ALA A 1 73 ? -5.673 -2.613 4.488 1.00 77.62 73 ALA A O 1
ATOM 538 N N . ALA A 1 74 ? -3.963 -1.220 4.008 1.00 78.44 74 ALA A N 1
ATOM 539 C CA . ALA A 1 74 ? -3.783 -0.708 5.364 1.00 78.44 74 ALA A CA 1
ATOM 540 C C . ALA A 1 74 ? -5.049 0.007 5.852 1.00 78.44 74 ALA A C 1
ATOM 542 O O . ALA A 1 74 ? -5.552 -0.300 6.936 1.00 78.44 74 ALA A O 1
ATOM 543 N N . TYR A 1 75 ? -5.617 0.882 5.018 1.00 75.12 75 TYR A N 1
ATOM 544 C CA . TYR A 1 75 ? -6.846 1.605 5.329 1.00 75.12 75 TYR A CA 1
ATOM 545 C C . TYR A 1 75 ? -8.055 0.669 5.483 1.00 75.12 75 TYR A C 1
ATOM 547 O O . TYR A 1 75 ? -8.745 0.702 6.501 1.00 75.12 75 TYR A O 1
ATOM 555 N N . HIS A 1 76 ? -8.276 -0.252 4.539 1.00 77.06 76 HIS A N 1
ATOM 556 C CA . HIS A 1 76 ? -9.370 -1.229 4.634 1.00 77.06 76 HIS A CA 1
ATOM 557 C C . HIS A 1 76 ? -9.261 -2.143 5.858 1.00 77.06 76 HIS A C 1
ATOM 559 O O . HIS A 1 76 ? -10.276 -2.592 6.402 1.00 77.06 76 HIS A O 1
ATOM 565 N N . ARG A 1 77 ? -8.038 -2.477 6.283 1.00 81.06 77 ARG A N 1
ATOM 566 C CA . ARG A 1 77 ? -7.800 -3.230 7.516 1.00 81.06 77 ARG A CA 1
ATOM 567 C C . ARG A 1 77 ? -8.188 -2.399 8.732 1.00 81.06 77 ARG A C 1
ATOM 569 O O . ARG A 1 77 ? -8.936 -2.904 9.562 1.00 81.06 77 ARG A O 1
ATOM 576 N N . TRP A 1 78 ? -7.724 -1.152 8.797 1.00 75.75 78 TRP A N 1
ATOM 577 C CA . TRP A 1 78 ? -8.029 -0.240 9.893 1.00 75.75 78 TRP A CA 1
ATOM 578 C C . TRP A 1 78 ? -9.543 -0.059 10.058 1.00 75.75 78 TRP A C 1
ATOM 580 O O . TRP A 1 78 ? -10.060 -0.357 11.129 1.00 75.75 78 TRP A O 1
ATOM 590 N N . VAL A 1 79 ? -10.273 0.249 8.976 1.00 78.62 79 VAL A N 1
ATOM 591 C CA . VAL A 1 79 ? -11.740 0.420 9.012 1.00 78.62 79 VAL A CA 1
ATOM 592 C C . VAL A 1 79 ? -12.470 -0.848 9.476 1.00 78.62 79 VAL A C 1
ATOM 594 O O . VAL A 1 79 ? -13.452 -0.759 10.210 1.00 78.62 79 VAL A O 1
ATOM 597 N N . ARG A 1 80 ? -12.028 -2.046 9.065 1.00 77.12 80 ARG A N 1
ATOM 598 C CA . ARG A 1 80 ? -12.644 -3.312 9.518 1.00 77.12 80 ARG A CA 1
ATOM 599 C C . ARG A 1 80 ? -12.443 -3.558 11.007 1.00 77.12 80 ARG A C 1
ATOM 601 O O . ARG A 1 80 ? -13.374 -4.014 11.659 1.00 77.12 80 ARG A O 1
ATOM 608 N N . VAL A 1 81 ? -11.236 -3.302 11.508 1.00 74.44 81 VAL A N 1
ATOM 609 C CA . VAL A 1 81 ? -10.899 -3.499 12.923 1.00 74.44 81 VAL A CA 1
ATOM 610 C C . VAL A 1 81 ? -11.640 -2.470 13.774 1.00 74.44 81 VAL A C 1
ATOM 612 O O . VAL A 1 81 ? -12.310 -2.855 14.721 1.00 74.44 81 VAL A O 1
ATOM 615 N N . GLU A 1 82 ? -11.642 -1.201 13.362 1.00 74.94 82 GLU A N 1
ATOM 616 C CA . GLU A 1 82 ? -12.412 -0.112 13.980 1.00 74.94 82 GLU A CA 1
ATOM 617 C C . GLU A 1 82 ? -13.909 -0.453 14.089 1.00 74.94 82 GLU A C 1
ATOM 619 O O . GLU A 1 82 ? -14.509 -0.322 15.153 1.00 74.94 82 GLU A O 1
ATOM 624 N N . ARG A 1 83 ? -14.523 -0.950 13.003 1.00 77.19 83 ARG A N 1
ATOM 625 C CA . ARG A 1 83 ? -15.941 -1.351 13.008 1.00 77.19 83 ARG A CA 1
ATOM 626 C C . ARG A 1 83 ? -16.222 -2.542 13.923 1.00 77.19 83 ARG A C 1
ATOM 628 O O . ARG A 1 83 ? -17.276 -2.563 14.545 1.00 77.19 83 ARG A O 1
ATOM 635 N N . ALA A 1 84 ? -15.319 -3.520 13.992 1.00 73.75 84 ALA A N 1
ATOM 636 C CA . ALA A 1 84 ? -15.478 -4.674 14.876 1.00 73.75 84 ALA A CA 1
ATOM 637 C C . ALA A 1 84 ? -15.341 -4.281 16.356 1.00 73.75 84 ALA A C 1
ATOM 639 O O . ALA A 1 84 ? -16.157 -4.715 17.165 1.00 73.75 84 ALA A O 1
ATOM 640 N N . MET A 1 85 ? -14.384 -3.400 16.679 1.00 69.38 85 MET A N 1
ATOM 641 C CA . MET A 1 85 ? -14.200 -2.848 18.028 1.00 69.38 85 MET A CA 1
ATOM 642 C C . MET A 1 85 ? -15.425 -2.031 18.464 1.00 69.38 85 MET A C 1
ATOM 644 O O . MET A 1 85 ? -15.975 -2.284 19.529 1.00 69.38 85 MET A O 1
ATOM 648 N N . ARG A 1 86 ? -15.950 -1.143 17.603 1.00 70.75 86 ARG A N 1
ATOM 649 C CA . ARG A 1 86 ? -17.181 -0.373 17.893 1.00 70.75 86 ARG A CA 1
ATOM 650 C C . ARG A 1 86 ? -18.433 -1.235 18.066 1.00 70.75 86 ARG A C 1
ATOM 652 O O . ARG A 1 86 ? -19.389 -0.785 18.687 1.00 70.75 86 ARG A O 1
ATOM 659 N N . ALA A 1 87 ? -18.454 -2.437 17.495 1.00 77.19 87 ALA A N 1
ATOM 660 C CA . ALA A 1 87 ? -19.569 -3.372 17.611 1.00 77.19 87 ALA A CA 1
ATOM 661 C C . ALA A 1 87 ? -19.436 -4.340 18.806 1.00 77.19 87 ALA A C 1
ATOM 663 O O . ALA A 1 87 ? -20.296 -5.204 18.962 1.00 77.19 87 ALA A O 1
ATOM 664 N N . GLY A 1 88 ? -18.369 -4.242 19.615 1.00 66.81 88 GLY A N 1
ATOM 665 C CA . GLY A 1 88 ? -18.090 -5.173 20.719 1.00 66.81 88 GLY A CA 1
ATOM 666 C C . GLY A 1 88 ? -17.844 -6.619 20.264 1.00 66.81 88 GLY A C 1
ATOM 667 O O . GLY A 1 88 ? -18.037 -7.556 21.034 1.00 66.81 88 GLY A O 1
ATOM 668 N N . GLY A 1 89 ? -17.492 -6.822 18.989 1.00 63.84 89 GLY A N 1
ATOM 669 C CA . GLY A 1 89 ? -17.385 -8.142 18.368 1.00 63.84 89 GLY A CA 1
ATOM 670 C C . GLY A 1 89 ? -15.961 -8.717 18.380 1.00 63.84 89 GLY A C 1
ATOM 671 O O . GLY A 1 89 ? -14.987 -7.966 18.451 1.00 63.84 89 GLY A O 1
ATOM 672 N N . PRO A 1 90 ? -15.803 -10.050 18.243 1.00 56.69 90 PRO A N 1
ATOM 673 C CA . PRO A 1 90 ? -14.491 -10.694 18.175 1.00 56.69 90 PRO A CA 1
ATOM 674 C C . PRO A 1 90 ? -13.669 -10.184 16.979 1.00 56.69 90 PRO A C 1
ATOM 676 O O . PRO A 1 90 ? -14.197 -9.993 15.879 1.00 56.69 90 PRO A O 1
ATOM 679 N N . LEU A 1 91 ? -12.360 -9.974 17.188 1.00 59.66 91 LEU A N 1
ATOM 680 C CA . LEU A 1 91 ? -11.474 -9.401 16.171 1.00 59.66 91 LEU A CA 1
ATOM 681 C C . LEU A 1 91 ? -11.453 -10.275 14.896 1.00 59.66 91 LEU A C 1
ATOM 683 O O . LEU A 1 91 ? -11.142 -11.467 14.966 1.00 59.66 91 LEU A O 1
ATOM 687 N N . PRO A 1 92 ? -11.736 -9.705 13.710 1.00 58.91 92 PRO A N 1
ATOM 688 C CA . PRO A 1 92 ? -11.801 -10.470 12.472 1.00 58.91 92 PRO A CA 1
ATOM 689 C C . PRO A 1 92 ? -10.417 -10.988 12.056 1.00 58.91 92 PRO A C 1
ATOM 691 O O . PRO A 1 92 ? -9.466 -10.218 11.912 1.00 58.91 92 PRO A O 1
ATOM 694 N N . ALA A 1 93 ? -10.322 -12.294 11.785 1.00 54.69 93 ALA A N 1
ATOM 695 C CA . ALA A 1 93 ? -9.106 -12.946 11.304 1.00 54.69 93 ALA A CA 1
ATOM 696 C C . ALA A 1 93 ? -8.584 -12.286 10.009 1.00 54.69 93 ALA A C 1
ATOM 698 O O . ALA A 1 93 ? -9.266 -12.190 8.981 1.00 54.69 93 ALA A O 1
ATOM 699 N N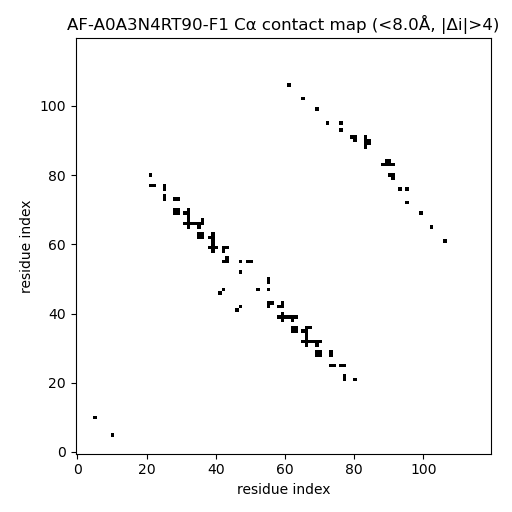 . THR A 1 94 ? -7.348 -11.792 10.062 1.00 55.19 94 THR A N 1
ATOM 700 C CA . THR A 1 94 ? -6.791 -10.872 9.065 1.00 55.19 94 THR A CA 1
ATOM 701 C C . THR A 1 94 ? -6.331 -11.579 7.782 1.00 55.19 94 THR A C 1
ATOM 703 O O . THR A 1 94 ? -5.155 -11.882 7.603 1.00 55.19 94 THR A O 1
ATOM 706 N N . ARG A 1 95 ? -7.238 -11.727 6.804 1.00 58.00 95 ARG A N 1
ATOM 707 C CA . ARG A 1 95 ? -6.919 -12.083 5.394 1.00 58.00 95 ARG A CA 1
ATOM 708 C C . ARG A 1 95 ? -5.920 -11.135 4.712 1.00 58.00 95 ARG A C 1
ATOM 710 O O . ARG A 1 95 ? -5.402 -11.436 3.644 1.00 58.00 95 ARG A O 1
ATOM 717 N N . THR A 1 96 ? -5.648 -9.977 5.304 1.00 57.41 96 THR A N 1
ATOM 718 C CA . THR A 1 96 ? -4.786 -8.944 4.725 1.00 57.41 96 THR A CA 1
ATOM 719 C C . THR A 1 96 ? -3.314 -9.367 4.642 1.00 57.41 96 THR A C 1
ATOM 721 O O . THR A 1 96 ? -2.600 -8.908 3.759 1.00 57.41 96 THR A O 1
ATOM 724 N N . MET A 1 97 ? -2.873 -10.283 5.511 1.00 56.12 97 MET A N 1
ATOM 725 C CA . MET A 1 97 ? -1.527 -10.864 5.455 1.00 56.12 97 MET A CA 1
ATOM 726 C C . MET A 1 97 ? -1.340 -11.697 4.176 1.00 56.12 97 MET A C 1
ATOM 728 O O . MET A 1 97 ? -0.326 -11.577 3.501 1.00 56.12 97 MET A O 1
ATOM 732 N N . LEU A 1 98 ? -2.381 -12.437 3.781 1.00 60.16 98 LEU A N 1
ATOM 733 C CA . LEU A 1 98 ? -2.414 -13.211 2.542 1.00 60.16 98 LEU A CA 1
ATOM 734 C C . LEU A 1 98 ? -2.406 -12.302 1.304 1.00 60.16 98 LEU A C 1
ATOM 736 O O . LEU A 1 98 ? -1.680 -12.576 0.358 1.00 60.16 98 LEU A O 1
ATOM 740 N N . VAL A 1 99 ? -3.141 -11.184 1.326 1.00 64.94 99 VAL A N 1
ATOM 741 C CA . VAL A 1 99 ? -3.131 -10.197 0.226 1.00 64.94 99 VAL A CA 1
ATOM 742 C C . VAL A 1 99 ? -1.738 -9.594 0.031 1.00 64.94 99 VAL A C 1
ATOM 744 O O . VAL A 1 99 ? -1.274 -9.490 -1.101 1.00 64.94 99 VAL A O 1
ATOM 747 N N . LEU A 1 100 ? -1.047 -9.253 1.123 1.00 62.53 100 LEU A N 1
ATOM 748 C CA . LEU A 1 100 ? 0.316 -8.727 1.065 1.00 62.53 100 LEU A CA 1
ATOM 749 C C . LEU A 1 100 ? 1.287 -9.746 0.456 1.00 62.53 100 LEU A C 1
ATOM 751 O O . LEU A 1 100 ? 2.048 -9.411 -0.450 1.00 62.53 100 LEU A O 1
ATOM 755 N N . THR A 1 101 ? 1.218 -10.999 0.915 1.00 65.94 101 THR A N 1
ATOM 756 C CA . THR A 1 101 ? 2.024 -12.100 0.378 1.00 65.94 101 THR A CA 1
ATOM 757 C C . THR A 1 101 ? 1.757 -12.316 -1.107 1.00 65.94 101 THR A C 1
ATOM 759 O O . THR A 1 101 ? 2.704 -12.459 -1.873 1.00 65.94 101 THR A O 1
ATOM 762 N N . VAL A 1 102 ? 0.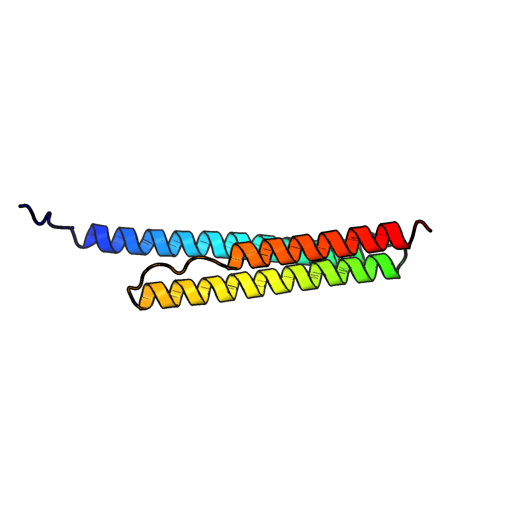492 -12.284 -1.537 1.00 67.94 102 VAL A N 1
ATOM 763 C CA . VAL A 1 102 ? 0.123 -12.429 -2.951 1.00 67.94 102 VAL A CA 1
ATOM 764 C C . VAL A 1 102 ? 0.659 -11.263 -3.782 1.00 67.94 102 VAL A C 1
ATOM 766 O O . VAL A 1 102 ? 1.254 -11.506 -4.826 1.00 67.94 102 VAL A O 1
ATOM 769 N N . CYS A 1 103 ? 0.534 -10.015 -3.324 1.00 69.12 103 CYS A N 1
ATOM 770 C CA . CYS A 1 103 ? 1.090 -8.858 -4.035 1.00 69.12 103 CYS A CA 1
ATOM 771 C C . CYS A 1 103 ? 2.609 -8.963 -4.219 1.00 69.12 103 CYS A C 1
ATOM 773 O O . CYS A 1 103 ? 3.107 -8.754 -5.324 1.00 69.12 103 CYS A O 1
ATOM 775 N N . VAL A 1 104 ? 3.341 -9.316 -3.159 1.00 70.12 104 VAL A N 1
ATOM 776 C CA . VAL A 1 104 ? 4.801 -9.483 -3.221 1.00 70.12 104 VAL A CA 1
ATOM 777 C C . VAL A 1 104 ? 5.181 -10.655 -4.128 1.00 70.12 104 VAL A C 1
ATOM 779 O O . VAL A 1 104 ? 6.090 -10.523 -4.943 1.00 70.12 104 VAL A O 1
ATOM 782 N N . ALA A 1 105 ? 4.463 -11.778 -4.044 1.00 68.19 105 ALA A N 1
ATOM 783 C CA . ALA A 1 105 ? 4.701 -12.942 -4.892 1.00 68.19 105 ALA A CA 1
ATOM 784 C C . ALA A 1 105 ? 4.447 -12.639 -6.377 1.00 68.19 105 ALA A C 1
ATOM 786 O O . ALA A 1 105 ? 5.244 -13.035 -7.223 1.00 68.19 105 ALA A O 1
ATOM 787 N N . VAL A 1 106 ? 3.382 -11.899 -6.699 1.00 70.88 106 VAL A N 1
ATOM 788 C CA . VAL A 1 106 ? 3.082 -11.469 -8.072 1.00 70.88 106 VAL A CA 1
ATOM 789 C C . VAL A 1 106 ? 4.162 -10.520 -8.587 1.00 70.88 106 VAL A C 1
ATOM 791 O O . VAL A 1 106 ? 4.658 -10.722 -9.692 1.00 70.88 106 VAL A O 1
ATOM 794 N N . ALA A 1 107 ? 4.579 -9.533 -7.788 1.00 69.31 107 ALA A N 1
ATOM 795 C CA . ALA A 1 107 ? 5.657 -8.622 -8.167 1.00 69.31 107 ALA A CA 1
ATOM 796 C C . ALA A 1 107 ? 6.969 -9.378 -8.444 1.00 69.31 107 ALA A C 1
ATOM 798 O O . ALA A 1 107 ? 7.599 -9.153 -9.476 1.00 69.31 107 ALA A O 1
ATOM 799 N N . ALA A 1 108 ? 7.340 -10.323 -7.573 1.00 66.75 108 ALA A N 1
ATOM 800 C CA . ALA A 1 108 ? 8.520 -11.165 -7.751 1.00 66.75 108 ALA A CA 1
ATOM 801 C C . ALA A 1 108 ? 8.420 -12.054 -9.003 1.00 66.75 108 ALA A C 1
ATOM 803 O O . ALA A 1 108 ? 9.364 -12.112 -9.786 1.00 66.75 108 ALA A O 1
ATOM 804 N N . ALA A 1 109 ? 7.270 -12.694 -9.235 1.00 68.31 109 ALA A N 1
ATOM 805 C CA . ALA A 1 109 ? 7.048 -13.547 -10.400 1.00 68.31 109 ALA A CA 1
ATOM 806 C C . ALA A 1 109 ? 7.133 -12.763 -11.717 1.00 68.31 109 ALA A C 1
ATOM 808 O O . ALA A 1 109 ? 7.812 -13.197 -1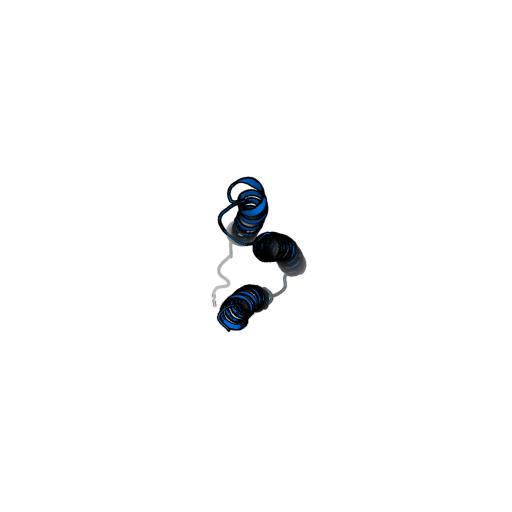2.646 1.00 68.31 109 ALA A O 1
ATOM 809 N N . VAL A 1 110 ? 6.499 -11.586 -11.787 1.00 72.69 110 VAL A N 1
ATOM 810 C CA . VAL A 1 110 ? 6.600 -10.686 -12.947 1.00 72.69 110 VAL A CA 1
ATOM 811 C C . VAL A 1 110 ? 8.060 -10.318 -13.199 1.00 72.69 110 VAL A C 1
ATOM 813 O O . VAL A 1 110 ? 8.522 -10.414 -14.332 1.00 72.69 110 VAL A O 1
ATOM 816 N N . PHE A 1 111 ? 8.807 -9.974 -12.148 1.00 66.12 111 PHE A N 1
ATOM 817 C CA . PHE A 1 111 ? 10.225 -9.630 -12.245 1.00 66.12 111 PHE A CA 1
ATOM 818 C C . PHE A 1 111 ? 11.073 -10.788 -12.792 1.00 66.12 111 PHE A C 1
ATOM 820 O O . PHE A 1 111 ? 11.864 -10.601 -13.719 1.00 66.12 111 PHE A O 1
ATOM 827 N N . SER A 1 112 ? 10.870 -12.002 -12.270 1.00 67.56 112 SER A N 1
ATOM 828 C CA . SER A 1 112 ? 11.557 -13.210 -12.736 1.00 67.56 112 SER A CA 1
ATOM 829 C C . SER A 1 112 ? 11.254 -13.519 -14.202 1.00 67.56 112 SER A C 1
ATOM 831 O O . SER A 1 112 ? 12.175 -13.795 -14.968 1.00 67.56 112 SER A O 1
ATOM 833 N N . VAL A 1 113 ? 9.986 -13.430 -14.617 1.00 73.62 113 VAL A N 1
ATOM 834 C CA . VAL A 1 113 ? 9.580 -13.655 -16.014 1.00 73.62 113 VAL A CA 1
ATOM 835 C C . VAL A 1 113 ? 10.215 -12.623 -16.943 1.00 73.62 113 VAL A C 1
ATOM 837 O O . VAL A 1 113 ? 10.697 -12.983 -18.013 1.00 73.62 113 VAL A O 1
ATOM 840 N N . LEU A 1 114 ? 10.257 -11.354 -16.537 1.00 67.44 114 LEU A N 1
ATOM 841 C CA . LEU A 1 114 ? 10.788 -10.264 -17.357 1.00 67.44 114 LEU A CA 1
ATOM 842 C C . LEU A 1 114 ? 12.305 -10.387 -17.556 1.00 67.44 114 LEU A C 1
ATOM 844 O O . LEU A 1 114 ? 12.798 -10.169 -18.658 1.00 67.44 114 LEU A O 1
ATOM 848 N N . ILE A 1 115 ? 13.041 -10.805 -16.523 1.00 67.75 115 ILE A N 1
ATOM 849 C CA . ILE A 1 115 ? 14.478 -11.100 -16.624 1.00 67.75 115 ILE A CA 1
ATOM 850 C C . ILE A 1 115 ? 14.734 -12.292 -17.553 1.00 67.75 115 ILE A C 1
ATOM 852 O O . ILE A 1 115 ? 15.559 -12.195 -18.461 1.00 67.75 115 ILE A O 1
ATOM 856 N N . VAL A 1 116 ? 14.017 -13.401 -17.352 1.00 74.19 116 VAL A N 1
ATOM 857 C CA . VAL A 1 116 ? 14.221 -14.649 -18.108 1.00 74.19 116 VAL A CA 1
ATOM 858 C C . VAL A 1 116 ? 13.779 -14.515 -19.566 1.00 74.19 116 VAL A C 1
ATOM 860 O O . VAL A 1 116 ? 14.442 -15.018 -20.467 1.00 74.19 116 VAL A O 1
ATOM 863 N N . GLY A 1 117 ? 12.677 -13.810 -19.825 1.00 65.62 117 GLY A N 1
ATOM 864 C CA . GLY A 1 117 ? 12.176 -13.564 -21.177 1.00 65.62 117 GLY A CA 1
ATOM 865 C C . GLY A 1 117 ? 13.081 -12.653 -22.007 1.00 65.62 117 GLY A C 1
ATOM 866 O O . GLY A 1 117 ? 13.009 -12.688 -23.229 1.00 65.62 117 GLY A O 1
ATOM 867 N N . ARG A 1 118 ? 13.944 -11.864 -21.356 1.00 61.38 118 ARG A N 1
ATOM 868 C CA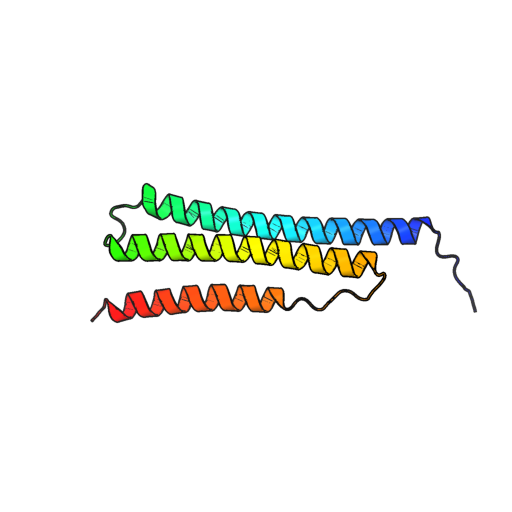 . ARG A 1 118 ? 14.911 -10.968 -22.006 1.00 61.38 118 ARG A CA 1
ATOM 869 C C . ARG A 1 118 ? 16.316 -11.567 -22.119 1.00 61.38 118 ARG A C 1
ATOM 871 O O . ARG A 1 118 ? 17.171 -10.961 -22.757 1.00 61.38 118 ARG A O 1
ATOM 878 N N . SER A 1 119 ? 16.570 -12.705 -21.465 1.00 53.53 119 SER A N 1
ATOM 879 C CA . SER A 1 119 ? 17.836 -13.447 -21.544 1.00 53.53 119 SER A CA 1
ATOM 880 C C . SER A 1 119 ? 17.853 -14.486 -22.677 1.00 53.53 119 SER A C 1
ATOM 882 O O . SER A 1 119 ? 18.725 -15.355 -22.691 1.00 53.53 119 SER A O 1
ATOM 884 N N . ARG A 1 120 ? 16.871 -14.438 -23.580 1.00 44.66 120 ARG A N 1
ATOM 885 C CA . ARG A 1 120 ? 16.799 -15.180 -24.842 1.00 44.66 120 ARG A CA 1
ATOM 886 C C . ARG A 1 120 ? 16.696 -14.183 -25.983 1.00 44.66 120 ARG A C 1
ATOM 888 O O . ARG A 1 120 ? 17.234 -14.510 -27.058 1.00 44.66 120 ARG A O 1
#

Organism: NCBI:txid88074